Protein AF-A0A534Q846-F1 (afdb_monomer)

Structure (mmCIF, N/CA/C/O backbone):
data_AF-A0A534Q846-F1
#
_entry.id   AF-A0A534Q846-F1
#
loop_
_atom_site.group_PDB
_atom_site.id
_atom_site.type_symbol
_atom_site.label_atom_id
_atom_site.label_alt_id
_atom_site.label_comp_id
_atom_site.label_asym_id
_atom_site.label_entity_id
_atom_site.label_seq_id
_atom_site.pdbx_PDB_ins_code
_atom_site.Cartn_x
_atom_site.Cartn_y
_atom_site.Cartn_z
_atom_site.occupancy
_atom_site.B_iso_or_equiv
_atom_site.auth_seq_id
_atom_site.auth_comp_id
_atom_site.auth_asym_id
_atom_site.auth_atom_id
_atom_site.pdbx_PDB_model_num
ATOM 1 N N . MET A 1 1 ? -49.399 40.038 68.921 1.00 41.59 1 MET A N 1
ATOM 2 C CA . MET A 1 1 ? -50.565 40.540 68.156 1.00 41.59 1 MET A CA 1
ATOM 3 C C . MET A 1 1 ? -50.286 40.238 66.687 1.00 41.59 1 MET A C 1
ATOM 5 O O . MET A 1 1 ? -49.227 40.618 66.235 1.00 41.59 1 MET A O 1
ATOM 9 N N . GLY A 1 2 ? -51.046 39.499 65.889 1.00 39.81 2 GLY A N 1
ATOM 10 C CA . GLY A 1 2 ? -52.401 38.985 66.009 1.00 39.81 2 GLY A CA 1
ATOM 11 C C . GLY A 1 2 ? -53.046 39.003 64.615 1.00 39.81 2 GLY A C 1
ATOM 12 O O . GLY A 1 2 ? -53.530 40.046 64.210 1.00 39.81 2 GLY A O 1
ATOM 13 N N . ARG A 1 3 ? -53.094 37.824 63.971 1.00 36.84 3 ARG A N 1
ATOM 14 C CA . ARG A 1 3 ? -54.103 37.345 62.992 1.00 36.84 3 ARG A CA 1
ATOM 15 C C . ARG A 1 3 ? -54.047 37.799 61.508 1.00 36.84 3 ARG A C 1
ATOM 17 O O . ARG A 1 3 ? -54.234 38.958 61.175 1.00 36.84 3 ARG A O 1
ATOM 24 N N . ALA A 1 4 ? -53.927 36.792 60.627 1.00 42.69 4 ALA A N 1
ATOM 25 C CA . ALA A 1 4 ? -54.500 36.710 59.262 1.00 42.69 4 ALA A CA 1
ATOM 26 C C . ALA A 1 4 ? -56.057 36.588 59.338 1.00 42.69 4 ALA A C 1
ATOM 28 O O . ALA A 1 4 ? -56.511 36.368 60.467 1.00 42.69 4 ALA A O 1
ATOM 29 N N . PRO A 1 5 ? -56.916 36.631 58.270 1.00 53.56 5 PRO A N 1
ATOM 30 C CA . PRO A 1 5 ? -56.810 35.967 56.940 1.00 53.56 5 PRO A CA 1
ATOM 31 C C . PRO A 1 5 ? -57.454 36.769 55.750 1.00 53.56 5 PRO A C 1
ATOM 33 O O . PRO A 1 5 ? -57.862 37.905 55.932 1.00 53.56 5 PRO A O 1
ATOM 36 N N . LEU A 1 6 ? -57.503 36.311 54.482 1.00 47.69 6 LEU A N 1
ATOM 37 C CA . LEU A 1 6 ? -58.634 35.559 53.888 1.00 47.69 6 LEU A CA 1
ATOM 38 C C . LEU A 1 6 ? -58.343 35.038 52.452 1.00 47.69 6 LEU A C 1
ATOM 40 O O . LEU A 1 6 ? -58.102 35.797 51.523 1.00 47.69 6 LEU A O 1
ATOM 44 N N . ARG A 1 7 ? -58.465 33.710 52.304 1.00 39.72 7 ARG A N 1
ATOM 45 C CA . ARG A 1 7 ? -59.091 32.905 51.224 1.00 39.72 7 ARG A CA 1
ATOM 46 C C . ARG A 1 7 ? -59.220 33.479 49.792 1.00 39.72 7 ARG A C 1
ATOM 48 O O . ARG A 1 7 ? -60.150 34.221 49.498 1.00 39.72 7 ARG A O 1
ATOM 55 N N . GLY A 1 8 ? -58.478 32.874 48.856 1.00 40.16 8 GLY A N 1
ATOM 56 C CA . GLY A 1 8 ? -58.844 32.730 47.436 1.00 40.16 8 GLY A CA 1
ATOM 57 C C . GLY A 1 8 ? -59.022 31.246 47.067 1.00 40.16 8 GLY A C 1
ATOM 58 O O . GLY A 1 8 ? -58.214 30.408 47.451 1.00 40.16 8 GLY A O 1
ATOM 59 N N . ARG A 1 9 ? -60.132 30.907 46.402 1.00 45.00 9 ARG A N 1
ATOM 60 C CA . ARG A 1 9 ? -60.655 29.544 46.157 1.00 45.00 9 ARG A CA 1
ATOM 61 C C . ARG A 1 9 ? -59.810 28.698 45.176 1.00 45.00 9 ARG A C 1
ATOM 63 O O . ARG A 1 9 ? -59.241 29.255 44.243 1.00 45.00 9 ARG A O 1
ATOM 70 N N . PRO A 1 10 ? -59.835 27.353 45.283 1.00 40.53 10 PRO A N 1
ATOM 71 C CA . PRO A 1 10 ? -59.216 26.463 44.304 1.00 40.53 10 PRO A CA 1
ATOM 72 C C . PRO A 1 10 ? -60.105 26.320 43.060 1.00 40.53 10 PRO A C 1
ATOM 74 O O . PRO A 1 10 ? -61.299 26.028 43.169 1.00 40.53 10 PRO A O 1
ATOM 77 N N . ARG A 1 11 ? -59.533 26.462 41.860 1.00 50.34 11 ARG A N 1
ATOM 78 C CA . ARG A 1 11 ? -60.182 25.989 40.629 1.00 50.34 11 ARG A CA 1
ATOM 79 C C . ARG A 1 11 ? -59.783 24.528 40.380 1.00 50.34 11 ARG A C 1
ATOM 81 O O . ARG A 1 11 ? -58.628 24.235 40.089 1.00 50.34 11 ARG A O 1
ATOM 88 N N . ARG A 1 12 ? -60.766 23.620 40.502 1.00 39.50 12 ARG A N 1
ATOM 89 C CA . ARG A 1 12 ? -60.821 22.313 39.804 1.00 39.50 12 ARG A CA 1
ATOM 90 C C . ARG A 1 12 ? -60.476 22.555 38.322 1.00 39.50 12 ARG A C 1
ATOM 92 O O . ARG A 1 12 ? -60.927 23.552 37.779 1.00 39.50 12 ARG A O 1
ATOM 99 N N . GLY A 1 13 ? -59.750 21.741 37.571 1.00 35.59 13 GLY A N 1
ATOM 100 C CA . GLY A 1 13 ? -59.327 20.357 37.711 1.00 35.59 13 GLY A CA 1
ATOM 101 C C . GLY A 1 13 ? -59.426 19.742 36.313 1.00 35.59 13 GLY A C 1
ATOM 102 O O . GLY A 1 13 ? -60.512 19.715 35.750 1.00 35.59 13 GLY A O 1
ATOM 103 N N . VAL A 1 14 ? -58.323 19.237 35.761 1.00 41.66 14 VAL A N 1
ATOM 104 C CA . VAL A 1 14 ? -58.361 18.240 34.684 1.00 41.66 14 VAL A CA 1
ATOM 105 C C . VAL A 1 14 ? -57.375 17.144 35.062 1.00 41.66 14 VAL A C 1
ATOM 107 O O . VAL A 1 14 ? -56.164 17.339 35.076 1.00 41.66 14 VAL A O 1
ATOM 110 N N . ARG A 1 15 ? -57.922 15.983 35.422 1.00 45.16 15 ARG A N 1
ATOM 111 C CA . ARG A 1 15 ? -57.198 14.712 35.428 1.00 45.16 15 ARG A CA 1
ATOM 112 C C . ARG A 1 15 ? -57.146 14.198 33.991 1.00 45.16 15 ARG A C 1
ATOM 114 O O . ARG A 1 15 ? -58.195 14.138 33.361 1.00 45.16 15 ARG A O 1
ATOM 121 N N . ARG A 1 16 ? -55.973 13.750 33.542 1.00 45.94 16 ARG A N 1
ATOM 122 C CA . ARG A 1 16 ? -55.747 12.637 32.592 1.00 45.94 16 ARG A CA 1
ATOM 123 C C . ARG A 1 16 ? -54.240 12.346 32.609 1.00 45.94 16 ARG A C 1
ATOM 125 O O . ARG A 1 16 ? -53.441 13.195 32.257 1.00 45.94 16 ARG A O 1
ATOM 132 N N . SER A 1 17 ? -53.807 11.352 33.384 1.00 40.09 17 SER A N 1
ATOM 133 C CA . SER A 1 17 ? -53.582 9.963 32.947 1.00 40.09 17 SER A CA 1
ATOM 134 C C . SER A 1 17 ? -52.455 9.840 31.919 1.00 40.09 17 SER A C 1
ATOM 136 O O . SER A 1 17 ? -52.630 10.232 30.772 1.00 40.09 17 SER A O 1
ATOM 138 N N . GLY A 1 18 ? -51.342 9.215 32.308 1.00 43.31 18 GLY A N 1
ATOM 139 C CA . GLY A 1 18 ? -50.383 8.686 31.339 1.00 43.31 18 GLY A CA 1
ATOM 140 C C . GLY A 1 18 ? -48.935 8.799 31.775 1.00 43.31 18 GLY A C 1
ATOM 141 O O . GLY A 1 18 ? -48.235 9.737 31.414 1.00 43.31 18 GLY A O 1
ATOM 142 N N . ARG A 1 19 ? -48.456 7.777 32.489 1.00 51.31 19 ARG A N 1
ATOM 143 C CA . ARG A 1 19 ? -47.043 7.397 32.457 1.00 51.31 19 ARG A CA 1
ATOM 144 C C . ARG A 1 19 ? -46.681 7.093 31.000 1.00 51.31 19 ARG A C 1
ATOM 146 O O . ARG A 1 19 ? -46.972 6.009 30.512 1.00 51.31 19 ARG A O 1
ATOM 153 N N . GLY A 1 20 ? -46.059 8.044 30.320 1.00 36.19 20 GLY A N 1
ATOM 154 C CA . GLY A 1 20 ? -45.520 7.875 28.977 1.00 36.19 20 GLY A CA 1
ATOM 155 C C . GLY A 1 20 ? -44.004 7.956 29.008 1.00 36.19 20 GLY A C 1
ATOM 156 O O . GLY A 1 20 ? -43.428 8.896 28.477 1.00 36.19 20 GLY A O 1
ATOM 157 N N . ARG A 1 21 ? -43.343 6.985 29.652 1.00 43.97 21 ARG A N 1
ATOM 158 C CA . ARG A 1 21 ? -41.927 6.712 29.379 1.00 43.97 21 ARG A CA 1
ATOM 159 C C . ARG A 1 21 ? -41.876 6.420 27.882 1.00 43.97 21 ARG A C 1
ATOM 161 O O . ARG A 1 21 ? -42.420 5.399 27.466 1.00 43.97 21 ARG A O 1
ATOM 168 N N . VAL A 1 22 ? -41.322 7.334 27.088 1.00 45.53 22 VAL A N 1
ATOM 169 C CA . VAL A 1 22 ? -41.191 7.163 25.640 1.00 45.53 22 VAL A CA 1
ATOM 170 C C . VAL A 1 22 ? -40.285 5.956 25.411 1.00 45.53 22 VAL A C 1
ATOM 172 O O . VAL A 1 22 ? -39.063 6.055 25.374 1.00 45.53 22 VAL A O 1
ATOM 175 N N . ARG A 1 23 ? -40.896 4.774 25.314 1.00 48.12 23 ARG A N 1
ATOM 176 C CA . ARG A 1 23 ? -40.288 3.589 24.731 1.00 48.12 23 ARG A CA 1
ATOM 177 C C . ARG A 1 23 ? -40.230 3.869 23.237 1.00 48.12 23 ARG A C 1
ATOM 179 O O . ARG A 1 23 ? -41.170 3.553 22.515 1.00 48.12 23 ARG A O 1
ATOM 186 N N . ARG A 1 24 ? -39.141 4.484 22.766 1.00 46.28 24 ARG A N 1
ATOM 187 C CA . ARG A 1 24 ? -38.764 4.328 21.360 1.00 46.28 24 ARG A CA 1
ATOM 188 C C . ARG A 1 24 ? -38.358 2.871 21.191 1.00 46.28 24 ARG A C 1
ATOM 190 O O . ARG A 1 24 ? -37.258 2.463 21.547 1.00 46.28 24 ARG A O 1
ATOM 197 N N . ALA A 1 25 ? -39.331 2.084 20.755 1.00 47.69 25 ALA A N 1
ATOM 198 C CA . ALA A 1 25 ? -39.146 0.717 20.338 1.00 47.69 25 ALA A CA 1
ATOM 199 C C . ALA A 1 25 ? -38.138 0.678 19.182 1.00 47.69 25 ALA A C 1
ATOM 201 O O . ALA A 1 25 ? -38.340 1.301 18.144 1.00 47.69 25 ALA A O 1
ATOM 202 N N . GLY A 1 26 ? -37.044 -0.043 19.412 1.00 51.19 26 GLY A N 1
ATOM 203 C CA . GLY A 1 26 ? -36.588 -1.089 18.507 1.00 51.19 26 GLY A CA 1
ATOM 204 C C . GLY A 1 26 ? -36.357 -0.697 17.054 1.00 51.19 26 GLY A C 1
ATOM 205 O O . GLY A 1 26 ? -37.120 -1.088 16.182 1.00 51.19 26 GLY A O 1
ATOM 206 N 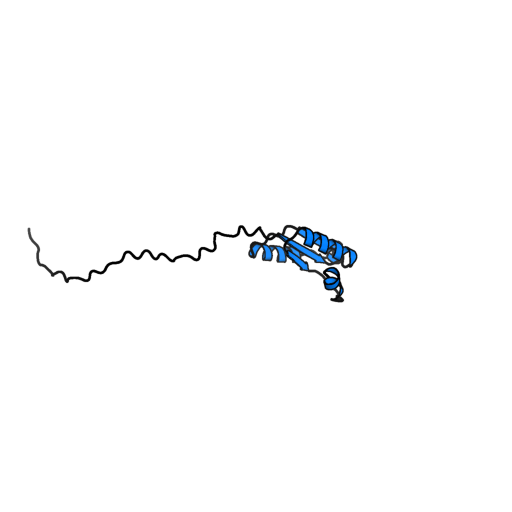N . ARG A 1 27 ? -35.210 -0.072 16.794 1.00 49.78 27 ARG A N 1
ATOM 207 C CA . ARG A 1 27 ? -34.275 -0.587 15.783 1.00 49.78 27 ARG A CA 1
ATOM 208 C C . ARG A 1 27 ? -32.872 -0.505 16.367 1.00 49.78 27 ARG A C 1
ATOM 210 O O . ARG A 1 27 ? -32.056 0.340 16.017 1.00 49.78 27 ARG A O 1
ATOM 217 N N . ASP A 1 28 ? -32.662 -1.365 17.356 1.00 53.16 28 ASP A N 1
ATOM 218 C CA . ASP A 1 28 ? -31.344 -1.675 17.883 1.00 53.16 28 ASP A CA 1
ATOM 219 C C . ASP A 1 28 ? -30.605 -2.524 16.842 1.00 53.16 28 ASP A C 1
ATOM 221 O O . ASP A 1 28 ? -30.70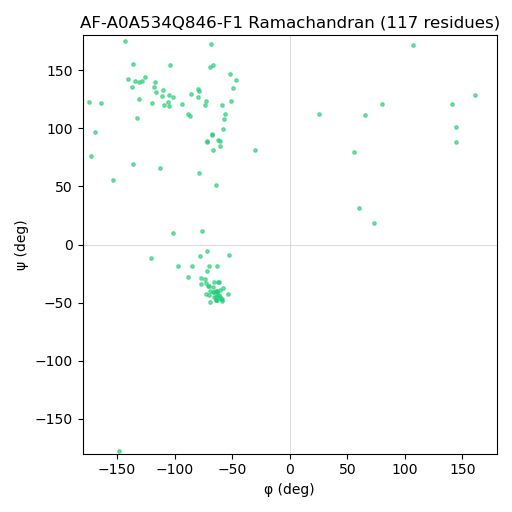2 -3.748 16.828 1.00 53.16 28 ASP A O 1
ATOM 225 N N . TRP A 1 29 ? -29.913 -1.870 15.909 1.00 58.03 29 TRP A N 1
ATOM 226 C CA . TRP A 1 29 ? -29.019 -2.561 14.977 1.00 58.03 2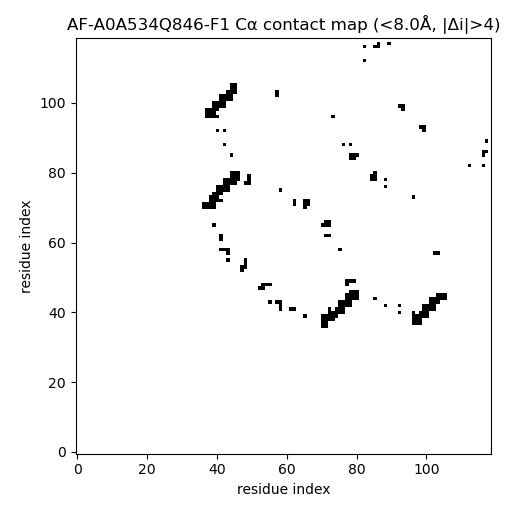9 TRP A CA 1
ATOM 227 C C . TRP A 1 29 ? -27.742 -3.058 15.677 1.00 58.03 29 TRP A C 1
ATOM 229 O O . TRP A 1 29 ? -26.951 -3.776 15.069 1.00 58.03 29 TRP A O 1
ATOM 239 N N . ARG A 1 30 ? -27.531 -2.728 16.964 1.00 48.25 30 ARG A N 1
ATOM 240 C CA . ARG A 1 30 ? -26.273 -2.970 17.685 1.00 48.25 30 ARG A CA 1
ATOM 241 C C . ARG A 1 30 ? -26.059 -4.420 18.110 1.00 48.25 30 ARG A C 1
ATOM 243 O O . ARG A 1 30 ? -25.154 -4.687 18.900 1.00 48.25 30 ARG A O 1
ATOM 250 N N . ARG A 1 31 ? -26.847 -5.385 17.622 1.00 56.66 31 ARG A N 1
ATOM 251 C CA . ARG A 1 31 ? -26.683 -6.771 18.069 1.00 56.66 31 ARG A CA 1
ATOM 252 C C . ARG A 1 31 ? -27.122 -7.850 17.086 1.00 56.66 31 ARG A C 1
ATOM 254 O O . ARG A 1 31 ? -27.891 -8.711 17.485 1.00 56.66 31 ARG A O 1
ATOM 261 N N . THR A 1 32 ? -26.613 -7.881 15.849 1.00 54.16 32 THR A N 1
ATOM 262 C CA . THR A 1 32 ? -26.300 -9.162 15.154 1.00 54.16 32 THR A CA 1
ATOM 263 C C . THR A 1 32 ? -25.574 -8.954 13.825 1.00 54.16 32 THR A C 1
ATOM 265 O O . THR A 1 32 ? -26.127 -9.097 12.746 1.00 54.16 32 THR A O 1
ATOM 268 N N . ARG A 1 33 ? -24.287 -8.649 13.916 1.00 58.59 33 ARG A N 1
ATOM 269 C CA . ARG A 1 33 ? -23.196 -9.340 13.221 1.00 58.59 33 ARG A CA 1
ATOM 270 C C . ARG A 1 33 ? -21.963 -8.878 13.984 1.00 58.59 33 ARG A C 1
ATOM 272 O O . ARG A 1 33 ? -21.734 -7.681 14.098 1.00 58.59 33 ARG A O 1
ATOM 279 N N . ARG A 1 34 ? -21.180 -9.795 14.555 1.00 58.91 34 ARG A N 1
ATOM 280 C CA . ARG A 1 34 ? -19.756 -9.496 14.728 1.00 58.91 34 ARG A CA 1
ATOM 281 C C . ARG A 1 34 ? -19.233 -9.426 13.299 1.00 58.91 34 ARG A C 1
ATOM 283 O O . ARG A 1 34 ? -18.823 -10.443 12.754 1.00 58.91 34 ARG A O 1
ATOM 290 N N . SER A 1 35 ? -19.431 -8.287 12.637 1.00 65.75 35 SER A N 1
ATOM 291 C CA . SER A 1 35 ? -18.760 -7.987 11.385 1.00 65.75 35 SER A CA 1
ATOM 292 C C . SER A 1 35 ? -17.289 -8.113 11.729 1.00 65.75 35 SER A C 1
ATOM 294 O O . SER A 1 35 ? -16.796 -7.421 12.619 1.00 65.75 35 SER A O 1
ATOM 296 N N . ARG A 1 36 ? -16.639 -9.128 11.156 1.00 77.00 36 ARG A N 1
ATOM 297 C CA . ARG A 1 36 ? -15.196 -9.288 11.285 1.00 77.00 36 ARG A CA 1
ATOM 298 C C . ARG A 1 36 ? -14.573 -7.936 10.935 1.00 77.00 36 ARG A C 1
ATOM 300 O O . ARG A 1 36 ? -15.028 -7.324 9.969 1.00 77.00 36 ARG A O 1
ATOM 307 N N . ALA A 1 37 ? -13.605 -7.476 11.728 1.00 83.75 37 ALA A N 1
ATOM 308 C CA . ALA A 1 37 ? -12.852 -6.273 11.390 1.00 83.75 37 ALA A CA 1
ATOM 309 C C . ALA A 1 37 ? -12.343 -6.421 9.949 1.00 83.75 37 ALA A C 1
ATOM 311 O O . ALA A 1 37 ? -11.744 -7.450 9.618 1.00 83.75 37 ALA A O 1
ATOM 312 N N . VAL A 1 38 ? -12.690 -5.457 9.096 1.00 93.25 38 VAL A N 1
ATOM 313 C CA . VAL A 1 38 ? -12.307 -5.465 7.683 1.00 93.25 38 VAL A CA 1
ATOM 314 C C . VAL A 1 38 ? -10.823 -5.147 7.624 1.00 93.25 38 VAL A C 1
ATOM 316 O O . VAL A 1 38 ? -10.394 -4.115 8.139 1.00 93.25 38 VAL A O 1
ATOM 319 N N . LYS A 1 39 ? -10.047 -6.042 7.015 1.00 95.38 39 LYS A N 1
ATOM 320 C CA . LYS A 1 39 ? -8.606 -5.868 6.855 1.00 95.38 39 LYS A CA 1
ATOM 321 C C . LYS A 1 39 ? -8.305 -5.222 5.515 1.00 95.38 39 LYS A C 1
ATOM 323 O O . LYS A 1 39 ? -8.629 -5.798 4.477 1.00 95.38 39 LYS A O 1
ATOM 328 N N . ALA A 1 40 ? -7.658 -4.067 5.533 1.00 97.75 40 ALA A N 1
ATOM 329 C CA . ALA A 1 40 ? -7.203 -3.397 4.328 1.00 97.75 40 ALA A CA 1
ATOM 330 C C . ALA A 1 40 ? -5.694 -3.548 4.111 1.00 97.75 40 ALA A C 1
ATOM 332 O O . ALA A 1 40 ? -4.909 -3.688 5.054 1.00 97.75 40 ALA A O 1
ATOM 333 N N . GLU A 1 41 ? -5.298 -3.448 2.851 1.00 97.94 41 GLU A N 1
ATOM 334 C CA . GLU A 1 41 ? -3.918 -3.271 2.426 1.00 97.94 41 GLU A CA 1
ATOM 335 C C . GLU A 1 41 ? -3.823 -2.124 1.427 1.00 97.94 41 GLU A C 1
ATOM 337 O O . GLU A 1 41 ? -4.687 -1.977 0.562 1.00 97.94 41 GLU A O 1
ATOM 342 N N . VAL A 1 42 ? -2.772 -1.315 1.551 1.00 96.94 42 VAL A N 1
ATOM 343 C CA . VAL A 1 42 ? -2.436 -0.289 0.559 1.00 96.94 42 VAL A CA 1
ATOM 344 C C . VAL A 1 42 ? -1.236 -0.771 -0.244 1.00 96.94 42 VAL A C 1
ATOM 346 O O . VAL A 1 42 ? -0.163 -1.005 0.314 1.00 96.94 42 VAL A O 1
ATOM 349 N N . LEU A 1 43 ? -1.428 -0.917 -1.549 1.00 95.69 43 LEU A N 1
ATOM 350 C CA . LEU A 1 43 ? -0.398 -1.265 -2.513 1.00 95.69 43 LEU A CA 1
ATOM 351 C C . LEU A 1 43 ? -0.034 -0.018 -3.323 1.00 95.69 43 LEU A C 1
ATOM 353 O O . LEU A 1 43 ? -0.895 0.573 -3.972 1.00 95.69 43 LEU A O 1
ATOM 357 N N . THR A 1 44 ? 1.234 0.372 -3.308 1.00 94.06 44 THR A N 1
ATOM 358 C CA . THR A 1 44 ? 1.735 1.503 -4.089 1.00 94.06 44 THR A CA 1
ATOM 359 C C . THR A 1 44 ? 2.649 1.010 -5.209 1.00 94.06 44 THR A C 1
ATOM 361 O O . THR A 1 44 ? 3.588 0.260 -4.956 1.00 94.06 44 THR A O 1
ATOM 364 N N . ILE A 1 45 ? 2.390 1.414 -6.448 1.00 92.19 45 ILE A N 1
ATOM 365 C CA . ILE A 1 45 ? 3.195 1.047 -7.620 1.00 92.19 45 ILE A CA 1
ATOM 366 C C . ILE A 1 45 ? 4.048 2.252 -8.019 1.00 92.19 45 ILE A C 1
ATOM 368 O O . ILE A 1 45 ? 3.530 3.359 -8.151 1.00 92.19 45 ILE A O 1
ATOM 372 N N . GLY A 1 46 ? 5.351 2.046 -8.182 1.00 90.81 46 GLY A N 1
ATOM 373 C CA . GLY A 1 46 ? 6.267 3.101 -8.611 1.00 90.81 46 GLY A CA 1
ATOM 374 C C . GLY A 1 46 ? 7.717 2.773 -8.283 1.00 90.81 46 GLY A C 1
ATOM 375 O O . GLY A 1 46 ? 8.067 2.452 -7.143 1.00 90.81 46 GLY A O 1
ATOM 376 N N . ASP A 1 47 ? 8.581 2.873 -9.285 1.00 91.31 47 ASP A N 1
ATOM 377 C CA . ASP A 1 47 ? 10.011 2.602 -9.155 1.00 91.31 47 ASP A CA 1
ATOM 378 C C . ASP A 1 47 ? 10.724 3.670 -8.317 1.00 91.31 47 ASP A C 1
ATOM 380 O O . ASP A 1 47 ? 11.631 3.361 -7.545 1.00 91.31 47 ASP A O 1
ATOM 384 N N . GLU A 1 48 ? 10.298 4.923 -8.438 1.00 92.06 48 GLU A N 1
ATOM 385 C CA . GLU A 1 48 ? 10.810 6.080 -7.708 1.00 92.06 48 GLU A CA 1
ATOM 386 C C . GLU A 1 48 ? 10.625 5.940 -6.190 1.00 92.06 48 GLU A C 1
ATOM 388 O O . GLU A 1 48 ? 11.478 6.369 -5.409 1.00 92.06 48 GLU A O 1
ATOM 393 N N . LEU A 1 49 ? 9.556 5.259 -5.765 1.00 91.00 49 LEU A N 1
ATOM 394 C CA . LEU A 1 49 ? 9.314 4.935 -4.359 1.00 91.00 49 LEU A CA 1
ATOM 395 C C . LEU A 1 49 ? 10.317 3.895 -3.859 1.00 91.00 49 LEU A C 1
ATOM 397 O O . LEU A 1 49 ? 10.870 4.031 -2.768 1.00 91.00 49 LEU A O 1
ATOM 401 N N . LEU A 1 50 ? 10.583 2.866 -4.666 1.00 92.19 50 LEU A N 1
ATOM 402 C CA . LEU A 1 50 ? 11.514 1.792 -4.316 1.00 92.19 50 LEU A CA 1
ATOM 403 C C . LEU A 1 50 ? 12.978 2.226 -4.371 1.00 92.19 50 LEU A C 1
ATOM 405 O O . LEU A 1 50 ? 13.800 1.709 -3.615 1.00 92.19 50 LEU A O 1
ATOM 409 N N . ARG A 1 51 ? 13.306 3.188 -5.235 1.00 94.06 51 ARG A N 1
ATOM 410 C CA . ARG A 1 51 ? 14.627 3.829 -5.294 1.00 94.06 51 ARG A CA 1
ATOM 411 C C . ARG A 1 51 ? 14.829 4.873 -4.192 1.00 94.06 51 ARG A C 1
ATOM 413 O O . ARG A 1 51 ? 15.950 5.334 -4.004 1.00 94.06 51 ARG A O 1
ATOM 420 N N . GLY A 1 52 ? 13.775 5.225 -3.452 1.00 92.56 52 GLY A N 1
ATOM 421 C CA . GLY A 1 52 ? 13.826 6.218 -2.379 1.00 92.56 52 GLY A CA 1
ATOM 422 C C . GLY A 1 52 ? 13.945 7.661 -2.875 1.00 92.56 52 GLY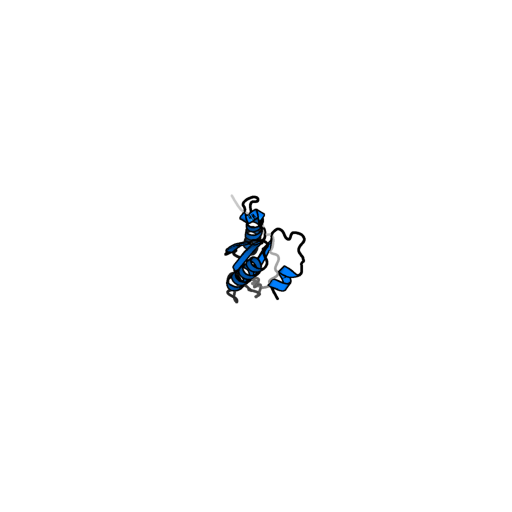 A C 1
ATOM 423 O O . GLY A 1 52 ? 14.339 8.536 -2.109 1.00 92.56 52 GLY A O 1
ATOM 424 N N . GLU A 1 53 ? 13.614 7.914 -4.142 1.00 93.44 53 GLU A N 1
ATOM 425 C CA . GLU A 1 53 ? 13.604 9.255 -4.735 1.00 93.44 53 GLU A CA 1
ATOM 426 C C . GLU A 1 53 ? 12.422 10.079 -4.204 1.00 93.44 53 GLU A C 1
ATOM 428 O O . GLU A 1 53 ? 12.530 11.292 -4.019 1.00 93.44 53 GLU A O 1
ATOM 433 N N . ILE A 1 54 ? 11.299 9.408 -3.922 1.00 90.19 54 ILE A N 1
ATOM 434 C CA . ILE A 1 54 ? 10.077 10.008 -3.383 1.00 90.19 54 ILE A CA 1
ATOM 435 C C . ILE A 1 54 ? 9.622 9.241 -2.139 1.00 90.19 54 ILE A C 1
ATOM 437 O O . ILE A 1 54 ? 9.669 8.014 -2.073 1.00 90.19 54 ILE A O 1
ATOM 441 N N . VAL A 1 55 ? 9.136 9.982 -1.142 1.00 90.62 55 VAL A N 1
ATOM 442 C CA . VAL A 1 55 ? 8.467 9.409 0.029 1.00 90.62 55 VAL A CA 1
ATOM 443 C C . VAL A 1 55 ? 7.025 9.060 -0.330 1.00 90.62 55 VAL A C 1
ATOM 445 O O . VAL A 1 55 ? 6.265 9.927 -0.757 1.00 90.62 55 VAL A O 1
ATOM 448 N N . ASP A 1 56 ? 6.623 7.813 -0.083 1.00 91.56 56 ASP A N 1
ATOM 449 C CA . ASP A 1 56 ? 5.226 7.386 -0.219 1.00 91.56 56 ASP A CA 1
ATOM 450 C C . ASP A 1 56 ? 4.342 8.066 0.844 1.00 91.56 56 ASP A C 1
ATOM 452 O O . ASP A 1 56 ? 4.226 7.597 1.982 1.00 91.56 56 ASP A O 1
ATOM 456 N N . SER A 1 57 ? 3.732 9.194 0.475 1.00 92.44 57 SER A N 1
ATOM 457 C CA . SER A 1 57 ? 2.743 9.914 1.283 1.00 92.44 57 SER A CA 1
ATOM 458 C C . SER A 1 57 ? 1.320 9.365 1.112 1.00 92.44 57 SER A C 1
ATOM 460 O O . SER A 1 57 ? 0.471 9.575 1.985 1.00 92.44 57 SER A O 1
ATOM 462 N N . ASN A 1 58 ? 1.064 8.607 0.039 1.00 90.25 58 ASN A N 1
ATOM 463 C CA . ASN A 1 58 ? -0.245 8.031 -0.267 1.00 90.25 58 ASN A CA 1
ATOM 464 C C . ASN A 1 58 ? -0.645 6.994 0.778 1.00 90.25 58 ASN A C 1
ATOM 466 O O . ASN A 1 58 ? -1.768 7.041 1.282 1.00 90.25 58 ASN A O 1
ATOM 470 N N . LYS A 1 59 ? 0.274 6.100 1.171 1.00 93.44 59 LYS A N 1
ATOM 471 C CA . LYS A 1 59 ? -0.018 5.089 2.201 1.00 93.44 59 LYS A CA 1
ATOM 472 C C . LYS A 1 59 ? -0.455 5.709 3.527 1.00 93.44 59 LYS A C 1
ATOM 474 O O . LYS A 1 59 ? -1.364 5.188 4.172 1.00 93.44 59 LYS A O 1
ATOM 479 N N . ALA A 1 60 ? 0.140 6.840 3.915 1.00 93.88 60 ALA A N 1
ATOM 480 C CA . ALA A 1 60 ? -0.214 7.545 5.143 1.00 93.88 60 ALA A CA 1
ATOM 481 C C . ALA A 1 60 ? -1.615 8.163 5.035 1.00 93.88 60 ALA A C 1
ATOM 483 O O . ALA A 1 60 ? -2.456 7.927 5.900 1.00 93.88 60 ALA A O 1
ATOM 484 N N . PHE A 1 61 ? -1.887 8.882 3.941 1.00 95.38 61 PHE A N 1
ATOM 485 C CA . PHE A 1 61 ? -3.199 9.475 3.683 1.00 95.38 61 PHE A CA 1
ATOM 486 C C . PHE A 1 61 ? -4.313 8.422 3.636 1.00 95.38 61 PHE A C 1
ATOM 488 O O . PHE A 1 61 ? -5.341 8.574 4.292 1.00 95.38 61 PHE A O 1
ATOM 495 N N . LEU A 1 62 ? -4.113 7.334 2.890 1.00 96.44 62 LEU A N 1
ATOM 496 C CA . LEU A 1 62 ? -5.114 6.279 2.744 1.00 96.44 62 LEU A CA 1
ATOM 497 C C . LEU A 1 62 ? -5.365 5.550 4.064 1.00 96.44 62 LEU A C 1
ATOM 499 O O . LEU A 1 62 ? -6.519 5.304 4.402 1.00 96.44 62 LEU A O 1
ATOM 503 N N . SER A 1 63 ? -4.319 5.266 4.843 1.00 96.50 63 SER A N 1
ATOM 504 C CA . SER A 1 63 ? -4.474 4.609 6.149 1.00 96.50 63 SER A CA 1
ATOM 505 C C . SER A 1 63 ? -5.258 5.465 7.139 1.00 96.50 63 SER A C 1
ATOM 507 O O . SER A 1 63 ? -6.109 4.938 7.849 1.00 96.50 63 SER A O 1
ATOM 509 N N . ASP A 1 64 ? -5.025 6.780 7.155 1.00 97.06 64 ASP A N 1
ATOM 510 C CA . ASP A 1 64 ? -5.802 7.721 7.972 1.00 97.06 64 ASP A CA 1
ATOM 511 C C . ASP A 1 64 ? -7.290 7.711 7.581 1.00 97.06 64 ASP A C 1
ATOM 513 O O . ASP A 1 64 ? -8.178 7.615 8.433 1.00 97.06 64 ASP A O 1
ATOM 517 N N . ARG A 1 65 ? -7.584 7.707 6.274 1.00 97.56 65 ARG A N 1
ATOM 518 C CA . ARG A 1 65 ? -8.967 7.617 5.785 1.00 97.56 65 ARG A CA 1
ATOM 519 C C . ARG A 1 65 ? -9.619 6.281 6.105 1.00 97.56 65 ARG A C 1
ATOM 521 O O . ARG A 1 65 ? -10.778 6.279 6.513 1.00 97.56 65 ARG A O 1
ATOM 528 N N . LEU A 1 66 ? -8.903 5.170 5.976 1.00 96.12 66 LEU A N 1
ATOM 529 C CA . LEU A 1 66 ? -9.417 3.844 6.329 1.00 96.12 66 LEU A CA 1
ATOM 530 C C . LEU A 1 66 ? -9.722 3.752 7.824 1.00 96.12 66 LEU A C 1
ATOM 532 O O . LEU A 1 66 ? -10.808 3.312 8.198 1.00 96.12 66 LEU A O 1
ATOM 536 N N . LEU A 1 67 ? -8.833 4.279 8.666 1.00 94.44 67 LEU A N 1
ATOM 537 C CA . LEU A 1 67 ? -9.051 4.338 10.107 1.00 94.44 67 LEU A CA 1
ATOM 538 C C . LEU A 1 67 ? -10.297 5.165 10.461 1.00 94.44 67 LEU A C 1
ATOM 540 O O . LEU A 1 67 ? -11.076 4.766 11.324 1.00 94.44 67 LEU A O 1
ATOM 544 N N . SER A 1 68 ? -10.543 6.273 9.750 1.00 95.31 68 SER A N 1
ATOM 545 C CA . SER A 1 68 ? -11.761 7.082 9.929 1.00 95.31 68 SER A CA 1
ATOM 546 C C . SER A 1 68 ? -13.059 6.330 9.587 1.00 95.31 68 SER A C 1
ATOM 548 O O . SER A 1 68 ? -14.139 6.726 10.027 1.00 95.31 68 SER A O 1
ATOM 550 N N . LEU A 1 69 ? -12.949 5.235 8.827 1.00 94.00 69 LEU A N 1
ATOM 551 C CA . LEU A 1 69 ? -14.036 4.342 8.427 1.00 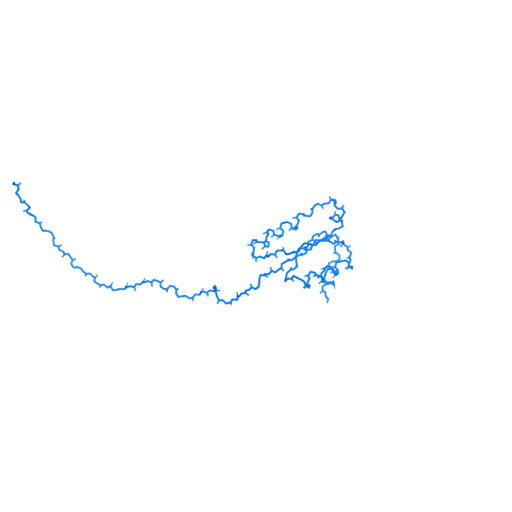94.00 69 LEU A CA 1
ATOM 552 C C . LEU A 1 69 ? -14.098 3.049 9.261 1.00 94.00 69 LEU A C 1
ATOM 554 O O . LEU A 1 69 ? -14.861 2.153 8.905 1.00 94.00 69 LEU A O 1
ATOM 558 N N . ASP A 1 70 ? -13.330 2.945 10.354 1.00 93.06 70 ASP A N 1
ATOM 559 C CA . ASP A 1 70 ? -13.209 1.729 11.181 1.00 93.06 70 ASP A CA 1
ATOM 560 C C . ASP A 1 70 ? -12.676 0.511 10.388 1.00 93.06 70 ASP A C 1
ATOM 562 O O . ASP A 1 70 ? -13.021 -0.642 10.651 1.00 93.06 70 ASP A O 1
ATOM 566 N N . VAL A 1 71 ? -11.828 0.775 9.383 1.00 95.25 71 VAL A N 1
ATOM 567 C CA . VAL A 1 71 ? -11.111 -0.230 8.588 1.00 95.25 71 VAL A CA 1
ATOM 568 C C . VAL A 1 71 ? -9.631 -0.179 8.951 1.00 95.25 71 VAL A C 1
ATOM 570 O O . VAL A 1 71 ? -8.966 0.843 8.776 1.00 95.25 71 VAL A O 1
ATOM 573 N N . GLU A 1 72 ? -9.089 -1.289 9.446 1.00 94.75 72 GLU A N 1
ATOM 574 C CA . GLU A 1 72 ? -7.687 -1.354 9.853 1.00 94.75 72 GLU A CA 1
ATOM 575 C C . GLU A 1 72 ? -6.806 -1.696 8.650 1.00 94.75 72 GLU A C 1
ATOM 577 O O . GLU A 1 72 ? -7.052 -2.664 7.927 1.00 94.75 72 GLU A O 1
ATOM 582 N N . THR A 1 73 ? -5.756 -0.905 8.431 1.00 96.94 73 THR A N 1
ATOM 583 C CA . THR A 1 73 ? -4.749 -1.227 7.417 1.00 96.94 73 THR A CA 1
ATOM 584 C C . THR A 1 73 ? -3.697 -2.135 8.035 1.00 96.94 73 THR A C 1
ATOM 586 O O . THR A 1 73 ? -2.929 -1.703 8.889 1.00 96.94 73 THR A O 1
ATOM 589 N N . HIS A 1 74 ? -3.658 -3.394 7.609 1.00 97.12 74 HIS A N 1
ATOM 590 C CA . HIS A 1 74 ? -2.728 -4.390 8.147 1.00 97.12 74 HIS A CA 1
ATOM 591 C C . HIS A 1 74 ? -1.388 -4.400 7.417 1.00 97.12 74 HIS A C 1
ATOM 593 O O . HIS A 1 74 ? -0.370 -4.785 7.993 1.00 97.12 74 HIS A O 1
ATOM 599 N N . TYR A 1 75 ? -1.395 -4.013 6.143 1.00 97.56 75 TYR A N 1
ATOM 600 C CA . TYR A 1 75 ? -0.224 -4.098 5.290 1.00 97.56 75 TYR A CA 1
ATOM 601 C C . TYR A 1 75 ? -0.105 -2.876 4.390 1.00 97.56 75 TYR A C 1
ATOM 603 O O . TYR A 1 75 ? -1.091 -2.378 3.847 1.00 97.56 75 TYR A O 1
ATOM 611 N N . HIS A 1 76 ? 1.137 -2.448 4.196 1.00 96.62 76 HIS A N 1
ATOM 612 C CA . HIS A 1 76 ? 1.543 -1.613 3.076 1.00 96.62 76 HIS A CA 1
ATOM 613 C C . HIS A 1 76 ? 2.550 -2.392 2.248 1.00 96.62 76 HIS A C 1
ATOM 615 O O . HIS A 1 76 ? 3.424 -3.061 2.806 1.00 96.62 76 HIS A O 1
ATOM 621 N N . ALA A 1 77 ? 2.445 -2.287 0.934 1.00 95.50 77 ALA A N 1
ATOM 622 C CA . ALA A 1 77 ? 3.433 -2.818 0.014 1.00 95.50 77 ALA A CA 1
ATOM 623 C C . ALA A 1 77 ? 3.731 -1.770 -1.053 1.00 95.50 77 ALA A C 1
ATOM 625 O O . ALA A 1 77 ? 2.827 -1.087 -1.523 1.00 95.50 77 ALA A O 1
ATOM 626 N N . SER A 1 78 ? 4.997 -1.660 -1.436 1.00 93.94 78 SER A N 1
ATOM 627 C CA . SER A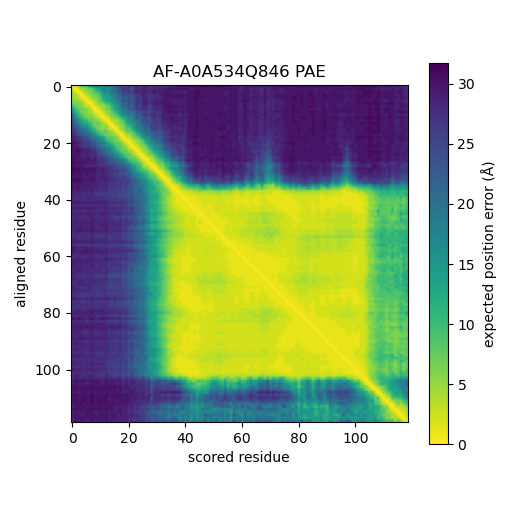 1 78 ? 5.416 -0.874 -2.592 1.00 93.94 78 SER A CA 1
ATOM 628 C C . SER A 1 78 ? 6.062 -1.822 -3.590 1.00 93.94 78 SER A C 1
ATOM 630 O O . SER A 1 78 ? 6.831 -2.698 -3.183 1.00 93.94 78 SER A O 1
ATOM 632 N N . VAL A 1 79 ? 5.728 -1.696 -4.869 1.00 93.62 79 VAL A N 1
ATOM 633 C CA . VAL A 1 79 ? 6.183 -2.620 -5.916 1.00 93.62 79 VAL A CA 1
ATOM 634 C C . VAL A 1 79 ? 6.622 -1.871 -7.164 1.00 93.62 79 VAL A C 1
ATOM 636 O O . VAL A 1 79 ? 6.206 -0.737 -7.397 1.00 93.62 79 VAL A O 1
ATOM 639 N N . ARG A 1 80 ? 7.494 -2.514 -7.946 1.00 90.81 80 ARG A N 1
ATOM 640 C CA . ARG A 1 80 ? 7.947 -1.976 -9.230 1.00 90.81 80 ARG A CA 1
ATOM 641 C C . ARG A 1 80 ? 6.796 -1.930 -10.219 1.00 90.81 80 ARG A C 1
ATOM 643 O O . ARG A 1 80 ? 5.882 -2.755 -10.145 1.00 90.81 80 ARG A O 1
ATOM 650 N N . ASP A 1 81 ? 6.906 -1.028 -11.183 1.00 88.06 81 ASP A N 1
ATOM 651 C CA . ASP A 1 81 ? 5.995 -0.959 -12.327 1.00 88.06 81 ASP A CA 1
ATOM 652 C C . ASP A 1 81 ? 6.367 -2.026 -13.377 1.00 88.06 81 ASP A C 1
ATOM 654 O O . ASP A 1 81 ? 6.824 -1.755 -14.487 1.00 88.06 81 ASP A O 1
ATOM 658 N N . VAL A 1 82 ? 6.281 -3.291 -12.955 1.00 87.19 82 VAL A N 1
ATOM 659 C CA . VAL A 1 82 ? 6.601 -4.478 -13.753 1.00 87.19 82 VAL A CA 1
ATOM 660 C C . VAL A 1 82 ? 5.443 -5.469 -13.610 1.00 87.19 82 VAL A C 1
ATOM 662 O O . VAL A 1 82 ? 5.148 -5.878 -12.483 1.00 87.19 82 VAL A O 1
ATOM 665 N N . PRO A 1 83 ? 4.822 -5.946 -14.710 1.00 86.81 83 PRO A N 1
ATOM 666 C CA . PRO A 1 83 ? 3.615 -6.776 -14.640 1.00 86.81 83 PRO A CA 1
ATOM 667 C C . PRO A 1 83 ? 3.737 -8.014 -13.742 1.00 86.81 83 PRO A C 1
ATOM 669 O O . PRO A 1 83 ? 2.838 -8.307 -12.960 1.00 86.81 83 PRO A O 1
ATOM 672 N N . ALA A 1 84 ? 4.866 -8.727 -13.800 1.00 89.00 84 ALA A N 1
ATOM 673 C CA . ALA A 1 84 ? 5.089 -9.908 -12.966 1.00 89.00 84 ALA A CA 1
ATOM 674 C C . ALA A 1 84 ? 5.109 -9.574 -11.463 1.00 89.00 84 ALA A C 1
ATOM 676 O O . ALA A 1 84 ? 4.516 -10.300 -10.662 1.00 89.00 84 ALA A O 1
ATOM 677 N N . ASP A 1 85 ? 5.745 -8.458 -11.096 1.00 92.06 85 ASP A N 1
ATOM 678 C CA . ASP A 1 85 ? 5.829 -7.994 -9.710 1.00 92.06 85 ASP A CA 1
ATOM 679 C C . ASP A 1 85 ? 4.449 -7.527 -9.217 1.00 92.06 85 ASP A C 1
ATOM 681 O O . ASP A 1 85 ? 4.048 -7.848 -8.096 1.00 92.06 85 ASP A O 1
ATOM 685 N N . MET A 1 86 ? 3.688 -6.838 -10.077 1.00 90.81 86 MET A N 1
ATOM 686 C CA . MET A 1 86 ? 2.315 -6.407 -9.798 1.00 90.81 86 MET A CA 1
ATOM 687 C C . MET A 1 86 ? 1.370 -7.594 -9.582 1.00 90.81 86 MET A C 1
ATOM 689 O O . MET A 1 86 ? 0.658 -7.623 -8.581 1.00 90.81 86 MET A O 1
ATOM 693 N N . ILE A 1 87 ? 1.389 -8.604 -10.459 1.00 91.25 87 ILE A N 1
ATOM 694 C CA . ILE A 1 87 ? 0.547 -9.809 -10.337 1.00 91.25 87 ILE A CA 1
ATOM 695 C C . ILE A 1 87 ? 0.824 -10.540 -9.019 1.00 91.25 87 ILE A C 1
ATOM 697 O O . ILE A 1 87 ? -0.105 -10.921 -8.304 1.00 91.25 87 ILE A O 1
ATOM 701 N N . ASP A 1 88 ? 2.097 -10.738 -8.677 1.00 94.69 88 ASP A N 1
ATOM 702 C CA . ASP A 1 88 ? 2.492 -11.385 -7.423 1.00 94.69 88 ASP A CA 1
ATOM 703 C C . ASP A 1 88 ? 2.036 -10.567 -6.201 1.00 94.69 88 ASP A C 1
ATOM 705 O O . ASP A 1 88 ? 1.513 -11.105 -5.221 1.00 94.69 88 ASP A O 1
ATOM 709 N N . ALA A 1 89 ? 2.150 -9.240 -6.271 1.00 94.81 89 ALA A N 1
ATOM 710 C CA . ALA A 1 89 ? 1.661 -8.340 -5.235 1.00 94.81 89 ALA A CA 1
ATOM 711 C C . ALA A 1 89 ? 0.140 -8.394 -5.067 1.00 94.81 89 ALA A C 1
ATOM 713 O O . ALA A 1 89 ? -0.333 -8.563 -3.942 1.00 94.81 89 ALA A O 1
ATOM 714 N N . PHE A 1 90 ? -0.618 -8.333 -6.164 1.00 93.88 90 PHE A N 1
ATOM 715 C CA . PHE A 1 90 ? -2.074 -8.449 -6.138 1.00 93.88 90 PHE A CA 1
ATOM 716 C C . PHE A 1 90 ? -2.518 -9.789 -5.560 1.00 93.88 90 PHE A C 1
ATOM 718 O O . PHE A 1 90 ? -3.376 -9.811 -4.681 1.00 93.88 90 PHE A O 1
ATOM 725 N N . ARG A 1 91 ? -1.895 -10.901 -5.972 1.00 95.88 91 ARG A N 1
ATOM 726 C CA . ARG A 1 91 ? -2.199 -12.236 -5.430 1.00 95.88 91 ARG A CA 1
ATOM 727 C C . ARG A 1 91 ? -1.964 -12.308 -3.926 1.00 95.88 91 ARG A C 1
ATOM 729 O O . ARG A 1 91 ? -2.822 -12.802 -3.197 1.00 95.88 91 ARG A O 1
ATOM 736 N N . ARG A 1 92 ? -0.826 -11.799 -3.445 1.00 97.31 92 ARG A N 1
ATOM 737 C CA . ARG A 1 92 ? -0.523 -11.767 -2.006 1.00 97.31 92 ARG A CA 1
ATOM 738 C C . ARG A 1 92 ? -1.500 -10.889 -1.236 1.00 97.31 92 ARG A C 1
ATOM 740 O O . ARG A 1 92 ? -1.976 -11.318 -0.187 1.00 97.31 92 ARG A O 1
ATOM 747 N N . ALA A 1 93 ? -1.806 -9.701 -1.753 1.00 96.75 93 ALA A N 1
ATOM 748 C CA . ALA A 1 93 ? -2.720 -8.762 -1.117 1.00 96.75 93 ALA A CA 1
ATOM 749 C C . ALA A 1 93 ? -4.143 -9.337 -1.040 1.00 96.75 93 ALA A C 1
ATOM 751 O O . ALA A 1 93 ? -4.733 -9.384 0.039 1.00 96.75 93 ALA A O 1
ATOM 752 N N . ALA A 1 94 ? -4.651 -9.884 -2.147 1.00 95.62 94 ALA A N 1
AT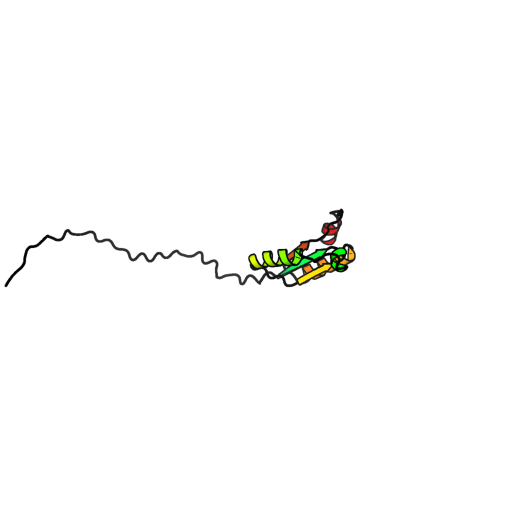OM 753 C CA . ALA A 1 94 ? -5.961 -10.528 -2.212 1.00 95.62 94 ALA A CA 1
ATOM 754 C C . ALA A 1 94 ? -6.069 -11.766 -1.302 1.00 95.62 94 ALA A C 1
ATOM 756 O O . ALA A 1 94 ? -7.133 -12.043 -0.757 1.00 95.62 94 ALA A O 1
ATOM 757 N N . ALA A 1 95 ? -4.973 -12.506 -1.097 1.00 96.94 95 ALA A N 1
ATOM 758 C CA . ALA A 1 95 ? -4.970 -13.679 -0.224 1.00 96.94 95 ALA A CA 1
ATOM 759 C C . ALA A 1 95 ? -5.056 -13.340 1.277 1.00 96.94 95 ALA A C 1
ATOM 761 O O . ALA A 1 95 ? -5.447 -14.198 2.072 1.00 96.94 95 ALA A O 1
ATOM 762 N N . ARG A 1 96 ? -4.667 -12.124 1.690 1.00 96.06 96 ARG A N 1
ATOM 763 C CA . ARG A 1 96 ? -4.524 -11.757 3.114 1.00 96.06 96 ARG A CA 1
ATOM 764 C C . ARG A 1 96 ? -5.394 -10.589 3.580 1.00 96.06 96 ARG A C 1
ATOM 766 O O . ARG A 1 96 ? -5.502 -10.387 4.793 1.00 96.06 96 ARG A O 1
ATOM 773 N N . SER A 1 97 ? -6.017 -9.866 2.654 1.00 96.81 97 SER A N 1
ATOM 774 C CA . SER A 1 97 ? -6.771 -8.640 2.923 1.00 96.81 97 SER A CA 1
ATOM 775 C C . SER A 1 97 ? -8.189 -8.734 2.362 1.00 96.81 97 SER A C 1
ATOM 777 O O . SER A 1 97 ? -8.420 -9.328 1.314 1.00 96.81 97 SER A O 1
ATOM 779 N N . ASP A 1 98 ? -9.150 -8.147 3.073 1.00 95.75 98 ASP A N 1
ATOM 780 C CA . ASP A 1 98 ? -10.544 -8.049 2.629 1.00 95.75 98 ASP A CA 1
ATOM 781 C C . ASP A 1 98 ? -10.718 -6.942 1.573 1.00 95.75 98 ASP A C 1
ATOM 783 O O . ASP A 1 98 ? -11.605 -7.019 0.726 1.00 95.75 98 ASP A O 1
ATOM 787 N N . VAL A 1 99 ? -9.875 -5.904 1.632 1.00 95.12 99 VAL A N 1
ATOM 788 C CA . VAL A 1 99 ? -9.856 -4.775 0.693 1.00 95.12 99 VAL A CA 1
ATOM 789 C C . VAL A 1 99 ? -8.410 -4.443 0.333 1.00 95.12 99 VAL A C 1
ATOM 791 O O . VAL A 1 99 ? -7.552 -4.361 1.210 1.00 95.12 99 VAL A O 1
ATOM 794 N N . VAL A 1 100 ? -8.143 -4.209 -0.951 1.00 95.62 100 VAL A N 1
ATOM 795 C CA . VAL A 1 100 ? -6.840 -3.741 -1.438 1.00 95.62 100 VAL A CA 1
ATOM 796 C C . VAL A 1 100 ? -7.044 -2.404 -2.137 1.00 95.62 100 VAL A C 1
ATOM 798 O O . VAL A 1 100 ? -7.827 -2.311 -3.080 1.00 95.62 100 VAL A O 1
ATOM 801 N N . LEU A 1 101 ? -6.364 -1.365 -1.659 1.00 94.69 101 LEU A N 1
ATOM 802 C CA . LEU A 1 101 ? -6.330 -0.057 -2.302 1.00 94.69 101 LEU A CA 1
ATOM 803 C C . LEU A 1 101 ? -5.015 0.065 -3.052 1.00 94.69 101 LEU A C 1
ATOM 805 O O . LEU A 1 101 ? -3.953 -0.122 -2.467 1.00 94.69 101 LEU A O 1
ATOM 809 N N . VAL A 1 102 ? -5.095 0.398 -4.332 1.00 93.06 102 VAL A N 1
ATOM 810 C CA . VAL A 1 102 ? -3.927 0.517 -5.203 1.00 93.06 102 VAL A CA 1
ATOM 811 C C . VAL A 1 102 ? -3.715 1.990 -5.529 1.00 93.06 102 VAL A C 1
ATOM 813 O O . VAL A 1 102 ? -4.671 2.695 -5.851 1.00 93.06 102 VAL A O 1
ATOM 816 N N . SER A 1 103 ? -2.483 2.474 -5.413 1.00 88.75 103 SER A N 1
ATOM 817 C CA . SER A 1 103 ? -2.105 3.852 -5.744 1.00 88.75 103 SER A CA 1
ATOM 818 C C . SER A 1 103 ? -0.708 3.906 -6.371 1.00 88.75 103 SER A C 1
ATOM 820 O O . SER A 1 103 ? -0.027 2.888 -6.427 1.00 88.75 103 SER A O 1
ATOM 822 N N . GLY A 1 104 ? -0.262 5.081 -6.817 1.00 78.88 104 GLY A N 1
ATOM 823 C CA . GLY A 1 104 ? 1.083 5.273 -7.378 1.00 78.88 104 GLY A CA 1
ATOM 824 C C . GLY A 1 104 ? 1.104 5.467 -8.896 1.00 78.88 104 GLY A C 1
ATOM 825 O O . GLY A 1 104 ? 0.059 5.414 -9.540 1.00 78.88 104 GLY A O 1
ATOM 826 N N . GLY A 1 105 ? 2.282 5.807 -9.426 1.00 63.50 105 GLY A N 1
ATOM 827 C CA . GLY A 1 105 ? 2.529 6.317 -10.774 1.00 63.50 105 GLY A CA 1
ATOM 828 C C . GLY A 1 105 ? 2.114 5.370 -11.895 1.00 63.50 105 GLY A C 1
ATOM 829 O O . GLY A 1 105 ? 2.953 4.698 -12.479 1.00 63.50 105 GLY A O 1
ATOM 830 N N . LEU A 1 106 ? 0.830 5.430 -12.250 1.00 57.09 106 LEU A N 1
ATOM 831 C CA . LEU A 1 106 ? 0.222 4.938 -13.487 1.00 57.09 106 LEU A CA 1
ATOM 832 C C . LEU A 1 106 ? 0.768 5.706 -14.721 1.00 57.09 106 LEU A C 1
ATOM 834 O O . LEU A 1 106 ? 0.007 6.273 -15.510 1.00 57.09 106 LEU A O 1
ATOM 838 N N . GLY A 1 107 ? 2.096 5.806 -14.881 1.00 48.53 107 GLY A N 1
ATOM 839 C CA . GLY A 1 107 ? 2.732 6.370 -16.081 1.00 48.53 107 GLY A CA 1
ATOM 840 C C . GLY A 1 107 ? 2.174 5.689 -17.333 1.00 48.53 107 GLY A C 1
ATOM 841 O O . GLY A 1 107 ? 1.828 4.515 -17.226 1.00 48.53 107 GLY A O 1
ATOM 842 N N . PRO A 1 108 ? 2.051 6.410 -18.476 1.00 44.94 108 PRO A N 1
ATOM 843 C CA . PRO A 1 108 ? 0.960 6.288 -19.462 1.00 44.94 108 PRO A CA 1
ATOM 844 C C . PRO A 1 108 ? 0.413 4.870 -19.509 1.00 44.94 108 PRO A C 1
ATOM 846 O O . PRO A 1 108 ? 0.864 4.033 -20.296 1.00 44.94 108 PRO A O 1
ATOM 849 N N . THR A 1 109 ? -0.471 4.579 -18.557 1.00 48.34 109 THR A N 1
ATOM 850 C CA . THR A 1 109 ? -0.797 3.196 -18.283 1.00 48.34 109 THR A CA 1
ATOM 851 C C . THR A 1 109 ? -1.643 2.778 -19.446 1.00 48.34 109 THR A C 1
ATOM 853 O O . THR A 1 109 ? -2.668 3.375 -19.767 1.00 48.34 109 THR A O 1
ATOM 856 N N . ARG A 1 110 ? -1.154 1.766 -20.146 1.00 50.91 110 ARG A N 1
ATOM 857 C CA . ARG A 1 110 ? -2.021 0.911 -20.920 1.00 50.91 110 ARG A CA 1
ATOM 858 C C . ARG A 1 110 ? -2.958 0.308 -19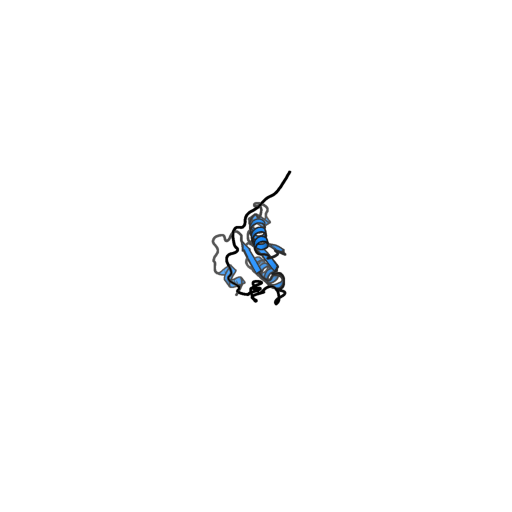.875 1.00 50.91 110 ARG A C 1
ATOM 860 O O . ARG A 1 110 ? -2.610 -0.692 -19.252 1.00 50.91 110 ARG A O 1
ATOM 867 N N . ASP A 1 111 ? -4.068 1.005 -19.620 1.00 53.41 111 ASP A N 1
ATO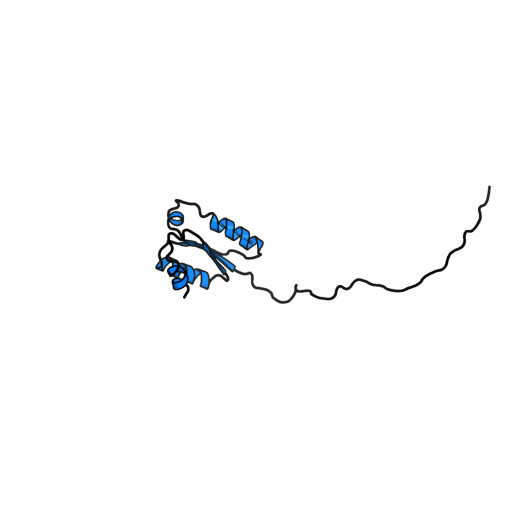M 868 C CA . ASP A 1 111 ? -5.087 0.726 -18.596 1.00 53.41 111 ASP A CA 1
ATOM 869 C C . ASP A 1 111 ? -5.618 -0.723 -18.668 1.00 53.41 111 ASP A C 1
ATOM 871 O O . ASP A 1 111 ? -6.283 -1.202 -17.753 1.00 53.41 111 ASP A O 1
ATOM 875 N N . ASP A 1 112 ? -5.250 -1.452 -19.722 1.00 53.12 112 ASP A N 1
ATOM 876 C CA . ASP A 1 112 ? -5.473 -2.876 -19.923 1.00 53.12 112 ASP A CA 1
ATOM 877 C C . ASP A 1 112 ? -4.693 -3.779 -18.943 1.00 53.12 112 ASP A C 1
ATOM 879 O O . ASP A 1 112 ? -5.246 -4.779 -18.503 1.00 53.12 112 ASP A O 1
ATOM 883 N N . LEU A 1 113 ? -3.451 -3.463 -18.537 1.00 51.72 113 LEU A N 1
ATOM 884 C CA . LEU A 1 113 ? -2.602 -4.434 -17.809 1.00 51.72 113 LEU A CA 1
ATOM 885 C C . LEU A 1 113 ? -2.961 -4.607 -16.328 1.00 51.72 113 LEU A C 1
ATOM 887 O O . LEU A 1 113 ? -2.839 -5.709 -15.793 1.00 51.72 113 LEU A O 1
ATOM 891 N N . THR A 1 114 ? -3.414 -3.551 -15.650 1.00 52.72 114 THR A N 1
ATOM 892 C CA . THR A 1 114 ? -3.862 -3.655 -14.249 1.00 52.72 114 THR A CA 1
ATOM 893 C C . THR A 1 114 ? -5.185 -4.417 -14.161 1.00 52.72 114 THR A C 1
ATOM 895 O O . THR A 1 114 ? -5.377 -5.206 -13.239 1.00 52.72 114 THR A O 1
ATOM 898 N N . ALA A 1 115 ? -6.072 -4.238 -15.146 1.00 54.94 115 ALA A N 1
ATOM 899 C CA . ALA A 1 115 ? -7.311 -5.001 -15.258 1.00 54.94 115 ALA A CA 1
ATOM 900 C C . ALA A 1 115 ? -7.053 -6.456 -15.693 1.00 54.94 115 ALA A C 1
ATOM 902 O O . ALA A 1 115 ? -7.617 -7.371 -15.102 1.00 54.94 115 ALA A O 1
ATOM 903 N N . GLU A 1 116 ? -6.161 -6.684 -16.662 1.00 54.81 116 GLU A N 1
ATOM 904 C CA . GLU A 1 116 ? -5.760 -8.019 -17.131 1.00 54.81 116 GLU A CA 1
ATOM 905 C C . GLU A 1 116 ? -5.019 -8.809 -16.046 1.00 54.81 116 GLU A C 1
ATOM 907 O O . GLU A 1 116 ? -5.191 -10.015 -15.934 1.00 54.81 116 GLU A O 1
ATOM 912 N N . SER A 1 117 ? -4.260 -8.136 -15.177 1.00 51.88 117 SER A N 1
ATOM 913 C CA . SER A 1 117 ? -3.623 -8.772 -14.014 1.00 51.88 117 SER A CA 1
ATOM 914 C C . SER A 1 117 ? -4.621 -9.201 -12.929 1.00 51.88 117 SER A C 1
ATOM 916 O O . SER A 1 117 ? -4.269 -10.005 -12.063 1.00 51.88 117 SER A O 1
ATOM 918 N N . LEU A 1 118 ? -5.835 -8.641 -12.942 1.00 54.25 118 LEU A N 1
ATOM 919 C CA . LEU A 1 118 ? -6.932 -8.989 -12.034 1.00 54.25 118 LEU A CA 1
ATOM 920 C C . LEU A 1 118 ? -7.924 -9.999 -12.644 1.00 54.25 118 LEU A C 1
ATOM 922 O O . LEU A 1 118 ? -8.692 -10.588 -11.880 1.00 54.25 118 LEU A O 1
ATOM 926 N N . ALA A 1 119 ? -7.930 -10.164 -13.972 1.00 49.66 119 ALA A N 1
ATOM 927 C CA . ALA A 1 119 ? -8.787 -11.095 -14.714 1.00 49.66 119 ALA A CA 1
ATOM 928 C C . ALA A 1 119 ? -8.276 -12.545 -14.637 1.00 49.66 119 ALA A C 1
ATOM 930 O O . ALA A 1 119 ? -9.140 -13.452 -14.577 1.00 49.66 119 ALA A O 1
#

Sequence (119 aa):
MGRAPLRGRPRRGVRRSGRGRVRRAGRDWRRTRRSRAVKAEVLTIGDELLRGEIVDSNKAFLSDRLLSLDVETHYHASVRDVPADMIDAFRRAAARSDVVLVSGGLGPTRDDLTAESLA

Radius of gyration: 32.48 Å; Cα contacts (8 Å, |Δi|>4): 123; chains: 1; bounding box: 75×54×89 Å

Foldseek 3Di:
DDDDDDDDDDDDDDDDDDPCPPPPDDPPPVDDDPPPQFEEEEEEEAPCCVVVVDPPPVRVVVQVVCVVVSHHYPYYYYFYPDLVRLLVVVVVRVVPGNYYHYYYDCDVPPVVRNVVSVD

Nearest PDB structures (foldseek):
  4cta-assembly1_A  TM=8.441E-01  e=5.359E-06  Thermus thermophilus HB8
  4uux-assembly1_B  TM=8.432E-01  e=6.974E-06  Thermus thermophilus HB8
  4cta-assembly1_B  TM=8.456E-01  e=1.036E-05  Thermus thermophilus HB8
  4uoc-assembly1_B  TM=8.413E-01  e=2.138E-05  Thermus thermophilus HB8
  8byr-assembly1_F  TM=8.222E-01  e=1.113E-03  Mycolicibacterium smegmatis

Mean predicted aligned error: 15.15 Å

pLDDT: mean 74.54, std 22.69, range [35.59, 97.94]

Solvent-accessible surface area (backbone atoms only — not comparable to full-atom values): 7785 Å² total; per-residue (Å²): 140,84,82,86,89,85,91,82,85,86,81,85,83,84,91,80,88,77,92,70,79,83,73,79,75,81,82,76,77,88,77,84,70,89,69,72,82,47,34,27,28,40,39,36,34,28,53,50,50,77,72,62,78,44,82,77,58,60,60,57,55,50,43,54,54,33,49,75,69,72,28,50,67,79,45,76,48,75,38,51,84,40,73,71,55,43,39,54,47,51,53,54,47,62,74,76,28,80,40,77,47,78,46,64,72,68,62,94,54,66,71,60,55,70,54,58,62,72,107

Secondary structure (DSSP, 8-state):
-----------------------------TTS---PPPEEEEEEE-HHHHTTSS---HHHHHHHHHHHTT-EEEEEEEE-S-HHHHHHHHHHHHHH-SEEEEEE--TT--THHHHHTT-